Protein AF-A0A954P8V4-F1 (afdb_monomer)

Structure (mmCIF, N/CA/C/O backbone):
data_AF-A0A954P8V4-F1
#
_entry.id   AF-A0A954P8V4-F1
#
loop_
_atom_site.group_PDB
_atom_site.id
_atom_site.type_symbol
_atom_site.label_atom_id
_atom_site.label_alt_id
_atom_site.label_comp_id
_atom_site.label_asym_id
_atom_site.label_entity_id
_atom_site.label_seq_id
_atom_site.pdbx_PDB_ins_code
_atom_site.Cartn_x
_atom_site.Cartn_y
_atom_site.Cartn_z
_atom_site.occupancy
_atom_site.B_iso_or_equiv
_atom_site.auth_seq_id
_atom_site.auth_comp_id
_atom_site.auth_asym_id
_atom_site.auth_atom_id
_atom_site.pdbx_PDB_model_num
ATOM 1 N N . MET A 1 1 ? 15.049 4.109 -15.848 1.00 75.31 1 MET A N 1
ATOM 2 C CA . MET A 1 1 ? 14.898 2.816 -16.563 1.00 75.31 1 MET A CA 1
ATOM 3 C C . MET A 1 1 ? 14.568 1.710 -15.569 1.00 75.31 1 MET A C 1
ATOM 5 O O . MET A 1 1 ? 15.311 1.534 -14.603 1.00 75.31 1 MET A O 1
ATOM 9 N N . ALA A 1 2 ? 13.457 1.007 -15.789 1.00 88.31 2 ALA A N 1
ATOM 10 C CA . ALA A 1 2 ? 13.013 -0.134 -14.993 1.00 88.31 2 ALA A CA 1
ATOM 11 C C . ALA A 1 2 ? 12.973 -1.402 -15.865 1.00 88.31 2 ALA A C 1
ATOM 13 O O . ALA A 1 2 ? 12.805 -1.318 -17.077 1.00 88.31 2 ALA A O 1
ATOM 14 N N . SER A 1 3 ? 13.154 -2.578 -15.270 1.00 90.88 3 SER A N 1
ATOM 15 C CA . SER A 1 3 ? 13.110 -3.865 -15.969 1.00 90.88 3 SER A CA 1
ATOM 16 C C . SER A 1 3 ? 12.403 -4.935 -15.142 1.00 90.88 3 SER A C 1
ATOM 18 O O . SER A 1 3 ? 12.329 -4.854 -13.913 1.00 90.88 3 SER A O 1
ATOM 20 N N . LEU A 1 4 ? 11.875 -5.950 -15.832 1.00 93.50 4 LEU A N 1
ATOM 21 C CA . LEU A 1 4 ? 11.279 -7.139 -15.229 1.00 93.50 4 LEU A CA 1
ATOM 22 C C . LEU A 1 4 ? 12.251 -8.315 -15.279 1.00 93.50 4 LEU A C 1
ATOM 24 O O . LEU A 1 4 ? 12.801 -8.637 -16.328 1.00 93.50 4 LEU A O 1
ATOM 28 N N . GLU A 1 5 ? 12.373 -9.007 -14.157 1.00 92.75 5 GLU A N 1
ATOM 29 C CA . GLU A 1 5 ? 13.109 -10.257 -14.016 1.00 92.75 5 GLU A CA 1
ATOM 30 C C . GLU A 1 5 ? 12.152 -11.345 -13.518 1.00 92.75 5 GLU A C 1
ATOM 32 O O . GLU A 1 5 ? 11.307 -11.095 -12.656 1.00 92.75 5 GLU A O 1
ATOM 37 N N . LEU A 1 6 ? 12.283 -12.565 -14.041 1.00 90.75 6 LEU A N 1
ATOM 38 C CA . LEU A 1 6 ? 11.597 -13.740 -13.507 1.00 90.75 6 LEU A CA 1
ATOM 39 C C . LEU A 1 6 ? 12.599 -14.534 -12.670 1.00 90.75 6 LEU A C 1
ATOM 41 O O . LEU A 1 6 ? 13.588 -15.034 -13.199 1.00 90.75 6 LEU A O 1
ATOM 45 N N . ARG A 1 7 ? 12.352 -14.653 -11.363 1.00 88.94 7 ARG A N 1
ATOM 46 C CA . ARG A 1 7 ? 13.229 -15.395 -10.449 1.00 88.94 7 ARG A CA 1
ATOM 47 C C . ARG A 1 7 ? 12.400 -16.244 -9.499 1.00 88.94 7 ARG A C 1
ATOM 49 O O . ARG A 1 7 ? 11.456 -15.743 -8.896 1.00 88.94 7 ARG A O 1
ATOM 56 N N . ASN A 1 8 ? 12.762 -17.518 -9.354 1.00 85.88 8 ASN A N 1
ATOM 57 C CA . ASN A 1 8 ? 12.080 -18.479 -8.477 1.00 85.88 8 ASN A CA 1
ATOM 58 C C . ASN A 1 8 ? 10.557 -18.527 -8.713 1.00 85.88 8 ASN A C 1
ATOM 60 O O . ASN A 1 8 ? 9.778 -18.541 -7.762 1.00 85.88 8 ASN A O 1
ATOM 64 N N . GLY A 1 9 ? 10.131 -18.460 -9.981 1.00 87.19 9 GLY A N 1
ATOM 65 C CA . GLY A 1 9 ? 8.711 -18.458 -10.335 1.00 87.19 9 GLY A CA 1
ATOM 66 C C . GLY A 1 9 ? 7.949 -17.223 -9.847 1.00 87.19 9 GLY A C 1
ATOM 67 O O . GLY A 1 9 ? 6.766 -17.314 -9.562 1.00 87.19 9 GLY A O 1
ATOM 68 N N . LYS A 1 10 ? 8.594 -16.066 -9.679 1.00 90.69 10 LYS A N 1
ATOM 69 C CA . LYS A 1 10 ? 7.903 -14.801 -9.394 1.00 90.69 10 LYS A CA 1
ATOM 70 C C . LYS A 1 10 ? 8.537 -13.667 -10.178 1.00 90.69 10 LYS A C 1
ATOM 72 O O . LYS A 1 10 ? 9.763 -13.591 -10.295 1.00 90.69 10 LYS A O 1
ATOM 77 N N . TYR A 1 11 ? 7.704 -12.768 -10.687 1.00 93.50 11 TYR A N 1
ATOM 78 C CA . TYR A 1 11 ? 8.191 -11.548 -11.312 1.00 93.50 11 TYR A CA 1
ATOM 79 C C . TYR A 1 11 ? 8.732 -10.573 -10.269 1.00 93.50 11 TYR A C 1
ATOM 81 O O . TYR A 1 11 ? 8.213 -10.438 -9.155 1.00 93.50 11 TYR A O 1
ATOM 89 N N . ARG A 1 12 ? 9.796 -9.875 -10.646 1.00 92.81 12 ARG A N 1
ATOM 90 C CA . ARG A 1 12 ? 10.480 -8.862 -9.853 1.00 92.81 12 ARG A CA 1
ATOM 91 C C . ARG A 1 12 ? 10.767 -7.664 -10.740 1.00 92.81 12 ARG A C 1
ATOM 93 O O . ARG A 1 12 ? 11.211 -7.836 -11.868 1.00 92.81 12 ARG A O 1
ATOM 100 N N . ILE A 1 13 ? 10.524 -6.466 -10.225 1.00 92.50 13 ILE A N 1
ATOM 101 C CA . ILE A 1 13 ? 10.915 -5.230 -10.896 1.00 92.50 13 ILE A CA 1
ATOM 102 C C . ILE A 1 13 ? 12.231 -4.738 -10.310 1.00 92.50 13 ILE A C 1
ATOM 104 O O . ILE A 1 13 ? 12.418 -4.732 -9.088 1.00 92.50 13 ILE A O 1
ATOM 108 N N . VAL A 1 14 ? 13.133 -4.314 -11.187 1.00 92.25 14 VAL A N 1
ATOM 109 C CA . VAL A 1 14 ? 14.417 -3.710 -10.847 1.00 92.25 14 VAL A CA 1
ATOM 110 C C . VAL A 1 14 ? 14.501 -2.347 -11.515 1.00 92.25 14 VAL A C 1
ATOM 112 O O . VAL A 1 14 ? 14.242 -2.222 -12.704 1.00 92.25 14 VAL A O 1
ATOM 115 N N . PHE A 1 15 ? 14.853 -1.311 -10.763 1.00 90.19 15 PHE A N 1
ATOM 116 C CA . PHE A 1 15 ? 14.992 0.040 -11.303 1.00 90.19 15 PHE A CA 1
ATOM 117 C C . PHE A 1 15 ? 16.050 0.825 -10.531 1.00 90.19 15 PHE A C 1
ATOM 119 O O . PHE A 1 15 ? 16.530 0.383 -9.486 1.00 90.19 15 PHE A O 1
ATOM 126 N N . ARG A 1 16 ? 16.445 1.984 -11.058 1.00 85.50 16 ARG A N 1
ATOM 127 C CA . ARG A 1 16 ? 17.332 2.926 -10.369 1.00 85.50 16 ARG A CA 1
ATOM 128 C C . ARG A 1 16 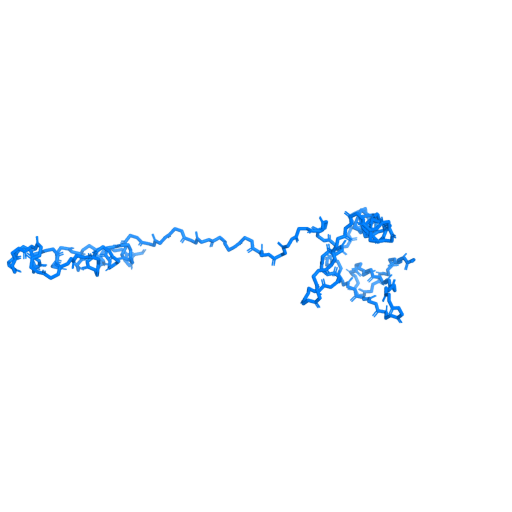? 16.640 4.268 -10.194 1.00 85.50 16 ARG A C 1
ATOM 130 O O . ARG A 1 16 ? 15.953 4.711 -11.109 1.00 85.50 16 ARG A O 1
ATOM 137 N N . TYR A 1 17 ? 16.852 4.890 -9.042 1.00 82.94 17 TYR A N 1
ATOM 138 C CA . TYR A 1 17 ? 16.370 6.229 -8.714 1.00 82.94 17 TYR A CA 1
ATOM 139 C C . TYR A 1 17 ? 17.383 6.902 -7.779 1.00 82.94 17 TYR A C 1
ATOM 141 O O . TYR A 1 17 ? 17.882 6.247 -6.866 1.00 82.94 17 TYR A O 1
ATOM 149 N N . GLY A 1 18 ? 17.744 8.165 -8.037 1.00 78.25 18 GLY A N 1
ATOM 150 C CA . GLY A 1 18 ? 18.707 8.909 -7.208 1.00 78.25 18 GLY A CA 1
ATOM 151 C C . GLY A 1 18 ? 20.077 8.231 -7.046 1.00 78.25 18 GLY A C 1
ATOM 152 O O . GLY A 1 18 ? 20.658 8.265 -5.970 1.00 78.25 18 GLY A O 1
ATOM 153 N N . GLY A 1 19 ? 20.565 7.522 -8.073 1.00 80.81 19 GLY A N 1
ATOM 154 C CA . GLY A 1 19 ? 21.822 6.756 -8.010 1.00 80.81 19 GLY A CA 1
ATOM 155 C C . GLY A 1 19 ? 21.737 5.410 -7.271 1.00 80.81 19 GLY A C 1
ATOM 156 O O . GLY A 1 19 ? 22.655 4.597 -7.376 1.00 80.81 19 GLY A O 1
ATOM 157 N N . GLN A 1 20 ? 20.623 5.108 -6.599 1.00 81.38 20 GLN A N 1
ATOM 158 C CA . GLN A 1 20 ? 20.417 3.857 -5.870 1.00 81.38 20 GLN A CA 1
ATOM 159 C C . GLN A 1 20 ? 19.648 2.825 -6.709 1.00 81.38 20 GLN A C 1
ATOM 161 O O . GLN A 1 20 ? 18.729 3.155 -7.462 1.00 81.38 20 GLN A O 1
ATOM 166 N N . LYS A 1 21 ? 20.018 1.543 -6.579 1.00 85.94 21 LYS A N 1
ATOM 167 C CA . LYS A 1 21 ? 19.307 0.413 -7.200 1.00 85.94 21 LYS A CA 1
ATOM 168 C C . LYS A 1 21 ? 18.209 -0.101 -6.270 1.00 85.94 21 LYS A C 1
ATOM 170 O O . LYS A 1 21 ? 18.485 -0.506 -5.145 1.00 85.94 21 LYS A O 1
ATOM 175 N N . PHE A 1 22 ? 16.990 -0.177 -6.789 1.00 87.06 22 PHE A N 1
ATOM 176 C CA . PHE A 1 22 ? 15.818 -0.726 -6.118 1.00 87.06 22 PHE A CA 1
ATOM 177 C C . PHE A 1 22 ? 15.360 -2.007 -6.792 1.00 87.06 22 PHE A C 1
ATOM 179 O O . PHE A 1 22 ? 15.556 -2.231 -7.989 1.00 87.06 22 PHE A O 1
ATOM 186 N N . SER A 1 23 ? 14.771 -2.892 -5.995 1.00 88.88 23 SER A N 1
ATOM 187 C CA . SER A 1 23 ? 14.410 -4.216 -6.465 1.00 88.88 23 SER A CA 1
ATOM 188 C C . SER A 1 23 ? 13.277 -4.795 -5.617 1.00 88.88 23 SER A C 1
ATOM 190 O O . SER A 1 23 ? 13.422 -4.942 -4.401 1.00 88.88 23 SER A O 1
ATOM 192 N N . ARG A 1 24 ? 12.137 -5.112 -6.243 1.00 87.81 24 ARG A N 1
ATOM 193 C CA . ARG A 1 24 ? 10.904 -5.510 -5.546 1.00 87.81 24 ARG A CA 1
ATOM 194 C C . ARG A 1 24 ? 10.200 -6.662 -6.252 1.00 87.81 24 ARG A C 1
ATOM 196 O O . ARG A 1 24 ? 9.931 -6.598 -7.446 1.00 87.81 24 ARG A O 1
ATOM 203 N N . THR A 1 25 ? 9.900 -7.722 -5.507 1.00 89.94 25 THR A N 1
ATOM 204 C CA . THR A 1 25 ? 9.138 -8.872 -6.014 1.00 89.94 25 THR A CA 1
ATOM 205 C C . THR A 1 25 ? 7.654 -8.509 -6.098 1.00 89.94 25 THR A C 1
ATOM 207 O O . THR A 1 25 ? 7.102 -8.014 -5.118 1.00 89.94 25 THR A O 1
ATOM 210 N N . LEU A 1 26 ? 7.017 -8.774 -7.241 1.00 89.00 26 LEU A N 1
ATOM 211 C CA . LEU A 1 26 ? 5.595 -8.508 -7.498 1.00 89.00 26 LEU A CA 1
ATOM 212 C C . LEU A 1 26 ? 4.662 -9.598 -6.960 1.00 89.00 26 LEU A C 1
ATOM 214 O O . LEU A 1 26 ? 3.455 -9.428 -6.952 1.00 89.00 26 LEU A O 1
ATOM 218 N N . MET A 1 27 ? 5.227 -10.725 -6.523 1.00 88.06 27 MET A N 1
ATOM 219 C CA . MET A 1 27 ? 4.496 -11.892 -6.012 1.00 88.06 27 MET A CA 1
ATOM 220 C C . MET A 1 27 ? 3.507 -12.523 -7.005 1.00 88.06 27 MET A C 1
ATOM 222 O O . MET A 1 27 ? 2.721 -13.369 -6.598 1.00 88.06 27 MET A O 1
ATOM 226 N N . THR A 1 28 ? 3.616 -12.197 -8.295 1.00 88.94 28 THR A N 1
ATOM 227 C CA . THR A 1 28 ? 2.809 -12.777 -9.373 1.00 88.94 28 THR A CA 1
ATOM 228 C C . THR A 1 28 ? 3.652 -13.615 -10.338 1.00 88.94 28 THR A C 1
ATOM 230 O O . THR A 1 28 ? 4.851 -13.369 -10.526 1.00 88.94 28 THR A O 1
ATOM 233 N N . LEU A 1 29 ? 2.997 -14.612 -10.929 1.00 91.69 29 LEU A N 1
ATOM 234 C CA . LEU A 1 29 ? 3.457 -15.440 -12.046 1.00 91.69 29 LEU A CA 1
ATOM 235 C C . LEU A 1 29 ? 2.873 -14.969 -13.384 1.00 91.69 29 LEU A C 1
ATOM 237 O O . LEU A 1 29 ? 3.324 -15.422 -14.435 1.00 91.69 29 LEU A O 1
ATOM 241 N N . ASP A 1 30 ? 1.877 -14.079 -13.363 1.00 93.56 30 ASP A N 1
ATOM 242 C CA . ASP A 1 30 ? 1.254 -13.575 -14.578 1.00 93.56 30 ASP A CA 1
ATOM 243 C C . ASP A 1 30 ? 2.121 -12.475 -15.197 1.00 93.56 30 ASP A C 1
ATOM 245 O O . ASP A 1 30 ? 2.370 -11.407 -14.629 1.00 93.56 30 ASP A O 1
ATOM 249 N N . ARG A 1 31 ? 2.575 -12.740 -16.422 1.00 91.62 31 ARG A N 1
ATOM 250 C CA . ARG A 1 31 ? 3.370 -11.802 -17.208 1.00 91.62 31 ARG A CA 1
ATOM 251 C C . ARG A 1 31 ? 2.596 -10.531 -17.546 1.00 91.62 31 ARG A C 1
ATOM 253 O O . ARG A 1 31 ? 3.219 -9.476 -17.662 1.00 91.62 31 ARG A O 1
ATOM 260 N N . ARG A 1 32 ? 1.279 -10.613 -17.763 1.00 93.12 32 ARG A N 1
ATOM 261 C CA . ARG A 1 32 ? 0.448 -9.441 -18.076 1.00 93.12 32 ARG A CA 1
ATOM 262 C C . ARG A 1 32 ? 0.378 -8.521 -16.871 1.00 93.12 32 ARG A C 1
ATOM 264 O O . ARG A 1 32 ? 0.727 -7.350 -16.995 1.00 93.12 32 ARG A O 1
ATOM 271 N N . GLU A 1 33 ? 0.032 -9.068 -15.710 1.00 90.19 33 GLU A N 1
ATOM 272 C CA . GLU A 1 33 ? 0.037 -8.334 -14.444 1.00 90.19 33 GLU A CA 1
ATOM 273 C C . GLU A 1 33 ? 1.404 -7.686 -14.176 1.00 90.19 33 GLU A C 1
ATOM 275 O O . GLU A 1 33 ? 1.485 -6.483 -13.924 1.00 90.19 33 GLU A O 1
ATOM 280 N N . ALA A 1 34 ? 2.495 -8.438 -14.355 1.00 92.69 34 ALA A N 1
ATOM 281 C CA . ALA A 1 34 ? 3.846 -7.918 -14.173 1.00 92.69 34 ALA A CA 1
ATOM 282 C C . ALA A 1 34 ? 4.176 -6.738 -15.106 1.00 92.69 34 ALA A C 1
ATOM 284 O O . ALA A 1 34 ? 4.765 -5.746 -14.670 1.00 92.69 34 ALA A O 1
ATOM 285 N N . LYS A 1 35 ? 3.771 -6.815 -16.381 1.00 92.81 35 LYS A N 1
ATOM 286 C CA . LYS A 1 35 ? 3.924 -5.714 -17.347 1.00 92.81 35 LYS A CA 1
ATOM 287 C C . LYS A 1 35 ? 3.099 -4.488 -16.962 1.00 92.81 35 LYS A C 1
ATOM 289 O O . LYS A 1 35 ? 3.598 -3.375 -17.095 1.00 92.81 35 LYS A O 1
ATOM 294 N N . HIS A 1 36 ? 1.878 -4.670 -16.459 1.00 91.88 36 HIS A N 1
ATOM 295 C CA . HIS A 1 36 ? 1.068 -3.555 -15.966 1.00 91.88 36 HIS A CA 1
ATOM 296 C C . HIS A 1 36 ? 1.731 -2.856 -14.774 1.00 91.88 36 HIS A C 1
ATOM 298 O O . HIS A 1 36 ? 1.760 -1.626 -14.730 1.00 91.88 36 HIS A O 1
ATOM 304 N N . SER A 1 37 ? 2.310 -3.610 -13.834 1.00 90.50 37 SER A N 1
ATOM 305 C CA . SER A 1 37 ? 3.078 -3.029 -12.727 1.00 90.50 37 SER A CA 1
ATOM 306 C C . SER A 1 37 ? 4.315 -2.267 -13.209 1.00 90.50 37 SER A C 1
ATOM 308 O O . SER A 1 37 ? 4.606 -1.197 -12.679 1.00 90.50 37 SER A O 1
ATOM 310 N N . LEU A 1 38 ? 5.023 -2.784 -14.221 1.00 92.19 38 LEU A N 1
ATOM 311 C CA . LEU A 1 38 ? 6.172 -2.100 -14.821 1.00 92.19 38 LEU A CA 1
ATOM 312 C C . LEU A 1 38 ? 5.763 -0.771 -15.468 1.00 92.19 38 LEU A C 1
ATOM 314 O O . LEU A 1 38 ? 6.354 0.254 -15.150 1.00 92.19 38 LEU A O 1
ATOM 318 N N . ALA A 1 39 ? 4.720 -0.772 -16.302 1.00 91.69 39 ALA A N 1
ATOM 319 C CA . ALA A 1 39 ? 4.241 0.440 -16.967 1.00 91.69 39 ALA A CA 1
ATOM 320 C C . ALA A 1 39 ? 3.817 1.526 -15.960 1.00 91.69 39 ALA A C 1
ATOM 322 O O . ALA A 1 39 ? 4.126 2.701 -16.137 1.00 91.69 39 ALA A O 1
ATOM 323 N N . ARG A 1 40 ? 3.159 1.131 -14.859 1.00 89.06 40 ARG A N 1
ATOM 324 C CA . ARG A 1 40 ? 2.801 2.054 -13.766 1.00 89.06 40 ARG A CA 1
ATOM 325 C C . ARG A 1 40 ? 4.028 2.654 -13.083 1.00 89.06 40 ARG A C 1
ATOM 327 O O . ARG A 1 40 ? 4.033 3.844 -12.785 1.00 89.06 40 ARG A O 1
ATOM 334 N N . LEU A 1 41 ? 5.052 1.842 -12.821 1.00 90.88 41 LEU A N 1
ATOM 335 C CA . LEU A 1 41 ? 6.303 2.325 -12.239 1.00 90.88 41 LEU A CA 1
ATOM 336 C C . LEU A 1 41 ? 6.979 3.348 -13.158 1.00 90.88 41 LEU A C 1
ATOM 338 O O . LEU A 1 41 ? 7.442 4.380 -12.682 1.00 90.88 41 LEU A O 1
ATOM 342 N N . GLU A 1 42 ? 7.049 3.056 -14.455 1.00 91.50 42 GLU A N 1
ATOM 343 C CA . GLU A 1 42 ? 7.674 3.941 -15.441 1.00 91.50 42 GLU A CA 1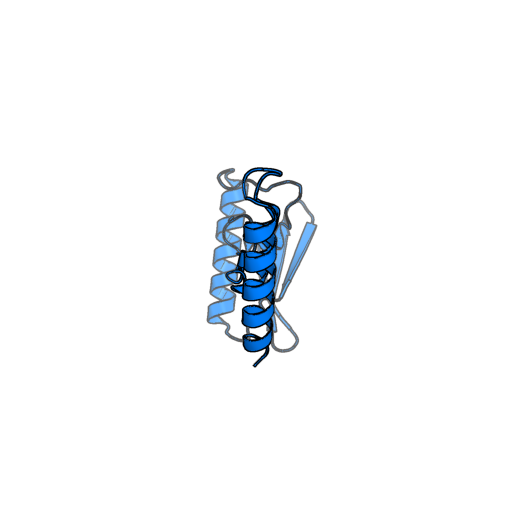
ATOM 344 C C . GLU A 1 42 ? 6.948 5.285 -15.546 1.00 91.50 42 GLU A C 1
ATOM 346 O O . GLU A 1 42 ? 7.606 6.326 -15.536 1.00 91.50 42 GLU A O 1
ATOM 351 N N . ASP A 1 43 ? 5.612 5.286 -15.548 1.00 91.00 43 ASP A N 1
ATOM 352 C CA . ASP A 1 43 ? 4.841 6.532 -15.526 1.00 91.00 43 ASP A CA 1
ATOM 353 C C . ASP A 1 43 ? 5.086 7.338 -14.239 1.00 91.00 43 ASP A C 1
ATOM 355 O O . ASP A 1 43 ? 5.352 8.537 -14.302 1.00 91.00 43 ASP A O 1
ATOM 359 N N . ASN A 1 44 ? 5.101 6.692 -13.068 1.00 87.69 44 ASN A N 1
ATOM 360 C CA . ASN A 1 44 ? 5.364 7.386 -11.803 1.00 87.69 44 ASN A CA 1
ATOM 361 C C . ASN A 1 44 ? 6.793 7.946 -11.713 1.00 87.69 44 ASN A C 1
ATOM 363 O O . ASN A 1 44 ? 6.984 9.032 -11.168 1.00 87.69 44 ASN A O 1
ATOM 367 N N . LEU A 1 45 ? 7.790 7.247 -12.266 1.00 87.50 45 LEU A N 1
ATOM 368 C CA . LEU A 1 45 ? 9.153 7.774 -12.382 1.00 87.50 45 LEU A CA 1
ATOM 369 C C . LEU A 1 45 ? 9.182 9.036 -13.250 1.00 87.50 45 LEU A C 1
ATOM 371 O O . LEU A 1 45 ? 9.770 10.034 -12.846 1.00 87.50 45 LEU A O 1
ATOM 375 N N . ARG A 1 46 ? 8.477 9.034 -14.387 1.00 88.00 46 ARG A N 1
ATOM 376 C CA . ARG A 1 46 ? 8.352 10.226 -15.236 1.00 88.00 46 ARG A CA 1
ATOM 377 C C . ARG A 1 46 ? 7.652 11.373 -14.505 1.00 88.00 46 ARG A C 1
ATOM 379 O O . ARG A 1 46 ? 8.059 12.523 -14.620 1.00 88.00 46 ARG A O 1
ATOM 386 N N . ARG A 1 47 ? 6.606 11.078 -13.729 1.00 86.31 47 ARG A N 1
ATOM 387 C CA . ARG A 1 47 ? 5.889 12.087 -12.932 1.00 86.31 47 ARG A CA 1
ATOM 388 C C . ARG A 1 47 ? 6.767 12.719 -11.855 1.00 86.31 47 ARG A C 1
ATOM 390 O O . ARG A 1 47 ? 6.618 13.917 -11.622 1.00 86.31 47 ARG A O 1
ATOM 397 N N . LEU A 1 48 ? 7.674 11.946 -11.250 1.00 83.81 48 LEU A N 1
ATOM 398 C CA . LEU A 1 48 ? 8.696 12.465 -10.336 1.00 83.81 48 LEU A CA 1
ATOM 399 C C . LEU A 1 48 ? 9.689 13.377 -11.043 1.00 83.81 48 LEU A C 1
ATOM 401 O O . LEU A 1 48 ? 9.972 14.459 -10.547 1.00 83.81 48 LEU A O 1
ATOM 405 N N . GLU A 1 49 ? 10.195 12.955 -12.202 1.00 83.44 49 GLU A N 1
ATOM 406 C CA . GLU A 1 49 ? 11.129 13.758 -13.00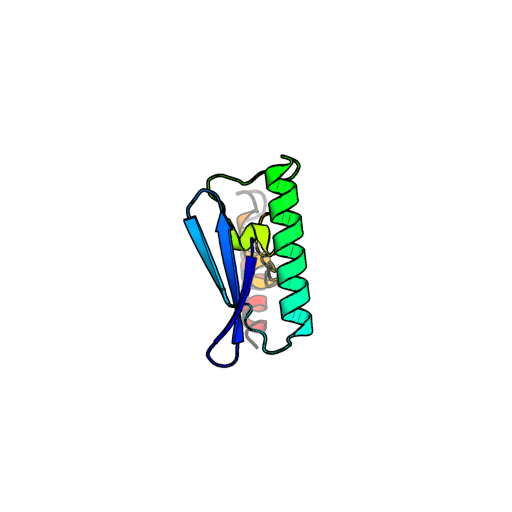1 1.00 83.44 49 GLU A CA 1
ATOM 407 C C . GLU A 1 49 ? 10.507 15.097 -13.426 1.00 83.44 49 GLU A C 1
ATOM 409 O O . GLU A 1 49 ? 11.186 16.120 -13.432 1.00 83.44 49 GLU A O 1
ATOM 414 N N . LEU A 1 50 ? 9.203 15.107 -13.719 1.00 86.06 50 LEU A N 1
ATOM 415 C CA . LEU A 1 50 ? 8.438 16.313 -14.046 1.00 86.06 50 LEU A CA 1
ATOM 416 C C . LEU A 1 50 ? 8.008 17.137 -12.816 1.00 86.06 50 LEU A C 1
ATOM 418 O O . LEU A 1 50 ? 7.388 18.183 -12.989 1.00 86.06 50 LEU A O 1
ATOM 422 N N . GLY A 1 51 ? 8.264 16.668 -11.589 1.00 79.94 51 GLY A N 1
ATOM 423 C CA . GLY A 1 51 ? 7.849 17.346 -10.352 1.00 79.94 51 GLY A CA 1
ATOM 424 C C . GLY A 1 51 ? 6.337 17.327 -10.081 1.00 79.94 51 GLY A C 1
ATOM 425 O O . GLY A 1 51 ? 5.842 18.089 -9.261 1.00 79.94 51 GLY A O 1
ATOM 426 N N . THR A 1 52 ? 5.581 16.463 -10.764 1.00 81.81 52 THR A N 1
ATOM 427 C CA . THR A 1 52 ? 4.114 16.312 -10.597 1.00 81.81 52 THR A CA 1
ATOM 428 C C . THR A 1 52 ? 3.723 15.229 -9.585 1.00 81.81 52 THR A C 1
ATOM 430 O O . THR A 1 52 ? 2.541 15.001 -9.316 1.00 81.81 52 THR A O 1
ATOM 433 N N . LEU A 1 53 ? 4.717 14.510 -9.067 1.00 81.44 53 LEU A N 1
ATOM 434 C CA . LEU A 1 53 ? 4.612 13.574 -7.959 1.00 81.44 53 LEU A CA 1
ATOM 435 C C . LEU A 1 53 ? 5.713 13.951 -6.970 1.00 81.44 53 LEU A C 1
ATOM 437 O O . LEU A 1 53 ? 6.869 14.044 -7.365 1.00 81.44 53 LEU A O 1
ATOM 441 N N . GLU A 1 54 ? 5.364 14.155 -5.706 1.00 77.50 54 GLU A N 1
ATOM 442 C CA . GLU A 1 54 ? 6.332 14.422 -4.642 1.00 77.50 54 GLU A CA 1
ATOM 443 C C . GLU A 1 54 ? 6.524 13.165 -3.789 1.00 77.50 54 GLU A C 1
ATOM 445 O O . GLU A 1 54 ? 5.576 12.419 -3.526 1.00 77.50 54 GLU A O 1
ATOM 450 N N . LEU A 1 55 ? 7.765 12.911 -3.369 1.00 75.62 55 LEU A N 1
ATOM 451 C CA . LEU A 1 55 ? 8.083 11.845 -2.422 1.00 75.62 55 LEU A CA 1
ATOM 452 C C . LEU A 1 55 ? 8.295 12.445 -1.040 1.00 75.62 55 LEU A C 1
ATOM 454 O O . LEU A 1 55 ? 9.137 13.321 -0.860 1.00 75.62 55 LEU A O 1
ATOM 458 N N . ASP A 1 56 ? 7.583 11.904 -0.058 1.00 77.94 56 ASP A N 1
ATOM 459 C CA . ASP A 1 56 ? 7.899 12.122 1.349 1.00 77.94 56 ASP A CA 1
ATOM 460 C C . ASP A 1 56 ? 9.302 11.537 1.648 1.00 77.94 56 ASP A C 1
ATOM 462 O O . ASP A 1 56 ? 9.551 10.372 1.309 1.00 77.94 56 ASP A O 1
ATOM 466 N N . PRO A 1 57 ? 10.218 12.298 2.281 1.00 70.00 57 PRO A N 1
ATOM 467 C CA . PRO A 1 57 ? 11.547 11.821 2.664 1.00 70.00 57 PRO A CA 1
ATOM 468 C C . PRO A 1 57 ? 11.542 10.539 3.511 1.00 70.00 57 PRO A C 1
ATOM 470 O O . PRO A 1 57 ? 12.500 9.768 3.462 1.00 70.00 57 PRO A O 1
ATOM 473 N N . ALA A 1 58 ? 10.479 10.296 4.284 1.00 73.81 58 ALA A N 1
ATOM 474 C CA . ALA A 1 58 ? 10.330 9.104 5.116 1.00 73.81 58 ALA A CA 1
ATOM 475 C C . ALA A 1 58 ? 9.702 7.910 4.369 1.00 73.81 58 ALA A C 1
ATOM 477 O O . ALA A 1 58 ? 9.635 6.799 4.909 1.00 73.81 58 ALA A O 1
ATOM 478 N N . ALA A 1 59 ? 9.214 8.103 3.141 1.00 73.06 59 ALA A N 1
ATOM 479 C CA . ALA A 1 59 ? 8.482 7.071 2.426 1.00 73.06 59 ALA A CA 1
ATOM 480 C C . ALA A 1 59 ? 9.393 6.034 1.758 1.00 73.06 59 ALA A C 1
ATOM 482 O O . ALA A 1 59 ? 10.458 6.315 1.209 1.00 73.06 59 ALA A O 1
ATOM 483 N N . ASN A 1 60 ? 8.911 4.790 1.720 1.00 78.00 60 ASN A N 1
ATOM 484 C CA . ASN A 1 60 ? 9.549 3.748 0.928 1.00 78.00 60 ASN A CA 1
ATOM 485 C C . ASN A 1 60 ? 9.285 3.996 -0.565 1.00 78.00 60 ASN A C 1
ATOM 487 O O . ASN A 1 60 ? 8.212 3.663 -1.075 1.00 78.00 60 ASN A O 1
ATOM 491 N N . ILE A 1 61 ? 10.291 4.539 -1.252 1.00 79.19 61 ILE A N 1
ATOM 492 C CA . ILE A 1 61 ? 10.268 4.925 -2.672 1.00 79.19 61 ILE A CA 1
ATOM 493 C C . ILE A 1 61 ? 9.687 3.816 -3.558 1.00 79.19 61 ILE A C 1
ATOM 495 O O . ILE A 1 61 ? 8.784 4.060 -4.354 1.00 79.19 61 ILE A O 1
ATOM 499 N N . ALA A 1 62 ? 10.155 2.575 -3.390 1.00 76.69 62 ALA A N 1
ATOM 500 C CA . ALA A 1 62 ? 9.689 1.450 -4.197 1.00 76.69 62 ALA A CA 1
ATOM 501 C C . ALA A 1 62 ? 8.211 1.128 -3.956 1.00 76.69 62 ALA A C 1
ATOM 503 O O . ALA A 1 62 ? 7.518 0.729 -4.886 1.00 76.69 62 ALA A O 1
ATOM 504 N N . CYS A 1 63 ? 7.718 1.299 -2.730 1.00 75.56 63 CYS A N 1
ATOM 505 C CA . CYS A 1 63 ? 6.307 1.097 -2.439 1.00 75.56 63 CYS A CA 1
ATOM 506 C C . CYS A 1 63 ? 5.447 2.206 -3.061 1.00 75.56 63 CYS A C 1
ATOM 508 O O . CYS A 1 63 ? 4.523 1.876 -3.794 1.00 75.56 63 CYS A O 1
ATOM 510 N N . VAL A 1 64 ? 5.785 3.484 -2.848 1.00 76.38 64 VAL A N 1
ATOM 511 C CA . VAL A 1 64 ? 5.016 4.637 -3.369 1.00 76.38 64 VAL A CA 1
ATOM 512 C C . VAL A 1 64 ? 4.906 4.603 -4.893 1.00 76.38 64 VAL A C 1
ATOM 514 O O . VAL A 1 64 ? 3.828 4.794 -5.460 1.00 76.38 64 VAL A O 1
ATOM 517 N N . LEU A 1 65 ? 6.021 4.298 -5.553 1.00 81.31 65 LEU A N 1
ATOM 518 C CA . LEU A 1 65 ? 6.101 4.202 -7.002 1.00 81.31 65 LEU A CA 1
ATOM 519 C C . LEU A 1 65 ? 5.302 3.032 -7.592 1.00 81.31 65 LEU A C 1
ATOM 521 O O . LEU A 1 65 ? 4.881 3.099 -8.746 1.00 81.31 65 LEU A O 1
ATOM 525 N N . LEU A 1 66 ? 5.078 1.964 -6.823 1.00 80.12 66 LEU A N 1
ATOM 526 C CA . LEU A 1 66 ? 4.261 0.822 -7.246 1.00 80.12 66 LEU A CA 1
ATOM 527 C C . LEU A 1 66 ? 2.775 0.992 -6.895 1.00 80.12 66 LEU A C 1
ATOM 529 O O . LEU A 1 66 ? 1.932 0.388 -7.554 1.00 80.12 66 LEU A O 1
ATOM 533 N N . SER A 1 67 ? 2.443 1.817 -5.897 1.00 68.69 67 SER A N 1
ATOM 534 C CA . SER A 1 67 ? 1.073 2.071 -5.427 1.00 68.69 67 SER A CA 1
ATOM 535 C C . SER A 1 67 ? 0.485 3.403 -5.904 1.00 68.69 67 SER A C 1
ATOM 537 O O . SER A 1 67 ? -0.449 3.922 -5.291 1.00 68.69 67 SER A O 1
ATOM 539 N N . SER A 1 68 ? 0.979 3.948 -7.023 1.00 60.66 68 SER A N 1
ATOM 540 C CA . SER A 1 68 ? 0.413 5.142 -7.681 1.00 60.66 68 SER A CA 1
ATOM 541 C C . SER A 1 68 ? 0.382 6.401 -6.799 1.00 60.66 68 SER A C 1
ATOM 543 O O . SER A 1 68 ? -0.578 7.164 -6.838 1.00 60.66 68 SER A O 1
ATOM 545 N N . GLY A 1 69 ? 1.421 6.631 -5.988 1.00 56.00 69 GLY A N 1
ATOM 546 C CA . GLY A 1 69 ? 1.559 7.875 -5.214 1.00 56.00 69 GLY A CA 1
ATOM 547 C C . GLY A 1 69 ? 0.616 8.008 -4.012 1.00 56.00 69 GLY A C 1
ATOM 548 O O . GLY A 1 69 ? 0.739 8.957 -3.246 1.00 56.00 69 GLY A O 1
ATOM 549 N N . ALA A 1 70 ? -0.300 7.059 -3.801 1.00 56.00 70 ALA A N 1
ATOM 550 C CA . ALA A 1 70 ? -1.152 7.054 -2.623 1.00 56.00 70 ALA A CA 1
ATOM 551 C C . ALA A 1 70 ? -0.314 6.691 -1.393 1.00 56.00 70 ALA A C 1
ATOM 553 O O . ALA A 1 70 ? 0.293 5.617 -1.323 1.00 56.00 70 ALA A O 1
ATOM 554 N N . GLN A 1 71 ? -0.288 7.612 -0.431 1.00 49.75 71 GLN A N 1
ATOM 555 C CA . GLN A 1 71 ? 0.273 7.431 0.899 1.00 49.75 71 GLN A CA 1
ATOM 556 C C . GLN A 1 71 ? -0.237 6.101 1.466 1.00 49.75 71 GLN A C 1
ATOM 558 O O . GLN A 1 71 ? -1.435 5.914 1.682 1.00 49.75 71 GLN A O 1
ATOM 563 N N . ILE A 1 72 ? 0.668 5.139 1.658 1.00 50.25 72 ILE A N 1
ATOM 564 C CA . ILE A 1 72 ? 0.321 3.790 2.111 1.00 50.25 72 ILE A CA 1
ATOM 565 C C . ILE A 1 72 ? 0.103 3.832 3.623 1.00 50.25 72 ILE A C 1
ATOM 567 O O . ILE A 1 72 ? 0.834 3.226 4.403 1.00 50.25 72 ILE A O 1
ATOM 571 N N . ARG A 1 73 ? -0.961 4.502 4.063 1.00 45.75 73 ARG A N 1
ATOM 572 C CA . ARG A 1 73 ? -1.733 3.906 5.142 1.00 45.75 73 ARG A CA 1
ATOM 573 C C . ARG A 1 73 ? -2.468 2.762 4.472 1.00 45.75 73 ARG A C 1
ATOM 575 O O . ARG A 1 73 ? -3.418 2.985 3.728 1.00 45.75 73 ARG A O 1
ATOM 582 N N . ARG A 1 74 ? -2.001 1.524 4.691 1.00 45.22 74 ARG A N 1
ATOM 583 C CA . ARG A 1 74 ? -2.894 0.368 4.533 1.00 45.22 74 ARG A CA 1
ATOM 584 C C . ARG A 1 74 ? -4.222 0.796 5.158 1.00 45.22 74 ARG A C 1
ATOM 586 O O . ARG A 1 74 ? -4.160 1.268 6.297 1.00 45.22 74 ARG A O 1
ATOM 593 N N . PRO A 1 75 ? -5.369 0.683 4.469 1.00 41.59 75 PRO A N 1
ATOM 594 C CA . PRO A 1 75 ? -6.636 0.823 5.156 1.00 41.59 75 PRO A CA 1
ATOM 595 C C . PRO A 1 75 ? -6.567 -0.173 6.310 1.00 41.59 75 PRO A C 1
ATOM 597 O O . PRO A 1 75 ? -6.523 -1.386 6.083 1.00 41.59 75 PRO A O 1
ATOM 600 N N . SER A 1 76 ? -6.428 0.316 7.544 1.00 45.53 76 SER A N 1
ATOM 601 C CA . SER A 1 76 ? -6.734 -0.532 8.674 1.00 45.53 76 SER A CA 1
ATOM 602 C C . SER A 1 76 ? -8.216 -0.759 8.500 1.00 45.53 76 SER A C 1
ATOM 604 O O . SER A 1 76 ? -9.007 0.177 8.617 1.00 45.53 76 SER A O 1
ATOM 606 N N . VAL A 1 77 ? -8.590 -1.976 8.124 1.00 43.78 77 VAL A N 1
ATOM 607 C CA . VAL A 1 77 ? -9.958 -2.415 8.326 1.00 43.78 77 VAL A CA 1
ATOM 608 C C . VAL A 1 77 ? -10.119 -2.371 9.837 1.00 43.78 77 VAL A C 1
ATOM 610 O O . VAL A 1 77 ? -9.716 -3.298 10.539 1.00 43.78 77 VAL A O 1
ATOM 613 N N . THR A 1 78 ? -10.566 -1.227 10.350 1.00 50.78 78 THR A N 1
ATOM 614 C CA . THR A 1 78 ? -10.966 -1.086 11.735 1.00 50.78 78 THR A CA 1
ATOM 615 C C . THR A 1 78 ? -12.125 -2.048 11.843 1.00 50.78 78 THR A C 1
ATOM 617 O O . THR A 1 78 ? -13.208 -1.776 11.326 1.00 50.78 78 THR A O 1
ATOM 620 N N . LYS A 1 79 ? -11.865 -3.244 12.383 1.00 60.94 79 LYS A N 1
ATOM 621 C CA . LYS A 1 79 ? -12.946 -4.167 12.703 1.00 60.94 79 LYS A CA 1
ATOM 622 C C . LYS A 1 79 ? -13.931 -3.339 13.526 1.00 60.94 79 LYS A C 1
ATOM 624 O O . LYS A 1 79 ? -13.466 -2.693 14.472 1.00 60.94 79 LYS A O 1
ATOM 629 N N . PRO A 1 80 ? -15.222 -3.274 13.152 1.00 63.41 80 PRO A N 1
ATOM 630 C CA . PRO A 1 80 ? -16.184 -2.592 13.997 1.00 63.41 80 PRO A CA 1
ATOM 631 C C . PRO A 1 80 ? -16.013 -3.181 15.401 1.00 63.41 80 PRO A C 1
ATOM 633 O O . PRO A 1 80 ? -15.898 -4.409 15.520 1.00 63.41 80 PRO A O 1
ATOM 636 N N . PRO A 1 81 ? -15.844 -2.338 16.433 1.00 67.50 81 PRO A N 1
ATOM 637 C CA . PRO A 1 81 ? -15.624 -2.840 17.775 1.00 67.50 81 PRO A CA 1
ATOM 638 C C . PRO A 1 81 ? -16.762 -3.799 18.111 1.00 67.50 81 PRO A C 1
ATOM 640 O O . PRO A 1 81 ? -17.930 -3.534 17.818 1.00 67.50 81 PRO A O 1
ATOM 643 N N . LEU A 1 82 ? -16.404 -4.954 18.672 1.00 81.12 82 LEU A N 1
ATOM 644 C CA . LEU A 1 82 ? -17.396 -5.886 19.186 1.00 81.12 82 LEU A CA 1
ATOM 645 C C . LEU A 1 82 ? -18.280 -5.128 20.191 1.00 81.12 82 LEU A C 1
ATOM 647 O O . LEU A 1 82 ? -17.819 -4.202 20.866 1.00 81.12 82 LEU A O 1
ATOM 651 N N . LEU A 1 83 ? -19.553 -5.510 20.290 1.00 84.94 83 LEU A N 1
ATOM 652 C CA . LEU A 1 83 ? -20.500 -4.801 21.152 1.00 84.94 83 LEU A CA 1
ATOM 653 C C . LEU A 1 83 ? -20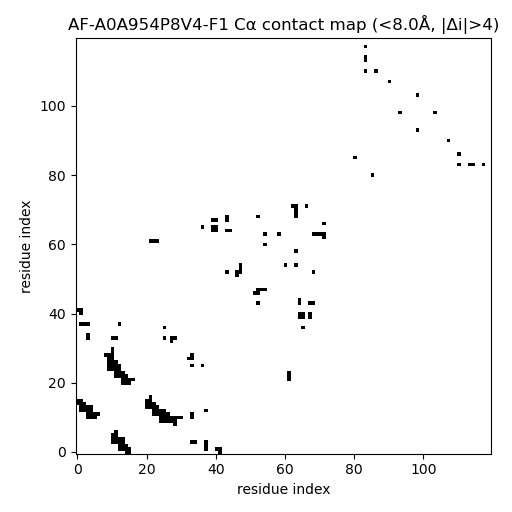.033 -4.773 22.623 1.00 84.94 83 LEU A C 1
ATOM 655 O O . LEU A 1 83 ? -20.220 -3.765 23.291 1.00 84.94 83 LEU A O 1
ATOM 659 N N . GLY A 1 84 ? -19.333 -5.808 23.106 1.00 86.75 84 GLY A N 1
ATOM 660 C CA . GLY A 1 84 ? -18.677 -5.804 24.422 1.00 86.75 84 GLY A CA 1
ATOM 661 C C . GLY A 1 84 ? -17.723 -4.613 24.652 1.00 86.75 84 GLY A C 1
ATOM 662 O O . GLY A 1 84 ? -17.992 -3.814 25.547 1.00 86.75 84 GLY A O 1
ATOM 663 N N . PRO A 1 85 ? -16.642 -4.460 23.862 1.00 86.31 85 PRO A N 1
ATOM 664 C CA . PRO A 1 85 ? -15.765 -3.285 23.891 1.00 86.31 85 PRO A CA 1
ATOM 665 C C . PRO A 1 85 ? -16.472 -1.932 23.724 1.00 86.31 85 PRO A C 1
ATOM 667 O O . PRO A 1 85 ? -16.065 -0.955 24.349 1.00 86.31 85 PRO A O 1
ATOM 670 N N . LEU A 1 86 ? -17.537 -1.853 22.915 1.00 89.69 86 LEU A N 1
ATOM 671 C CA . LEU A 1 86 ? -18.341 -0.626 22.802 1.00 89.69 86 LEU A CA 1
ATOM 672 C C . LEU A 1 86 ? -19.026 -0.261 24.124 1.00 89.69 86 LEU A C 1
ATOM 674 O O . LEU A 1 86 ? -19.048 0.908 24.504 1.00 89.69 86 LEU A O 1
ATOM 678 N N . LEU A 1 87 ? -19.563 -1.253 24.836 1.00 91.81 87 LEU A N 1
ATOM 679 C CA . LEU A 1 87 ? -20.204 -1.046 26.135 1.00 91.81 87 LEU A CA 1
ATOM 680 C C . LEU A 1 87 ? -19.193 -0.609 27.209 1.00 91.81 87 LEU A C 1
ATOM 682 O O . LEU A 1 87 ? -19.530 0.222 28.047 1.00 91.81 87 LEU A O 1
ATOM 686 N N . ASP A 1 88 ? -17.950 -1.100 27.155 1.00 89.62 88 ASP A N 1
ATOM 687 C CA . ASP A 1 88 ? -16.868 -0.635 28.042 1.00 89.62 88 ASP A CA 1
ATOM 688 C C . ASP A 1 88 ? -16.514 0.827 27.811 1.00 89.62 88 ASP A C 1
ATOM 690 O O . ASP A 1 88 ? -16.343 1.598 28.759 1.00 89.62 88 ASP A O 1
ATOM 694 N N . GLN A 1 89 ? -16.420 1.209 26.539 1.00 89.50 89 GLN A N 1
ATOM 695 C CA . GLN A 1 89 ? -16.154 2.585 26.157 1.00 89.50 89 GLN A CA 1
ATOM 696 C C . GLN A 1 89 ? -17.293 3.506 26.605 1.00 89.50 89 GLN A C 1
ATOM 698 O O . GLN A 1 89 ? -17.027 4.585 27.130 1.00 89.50 89 GLN A O 1
ATOM 703 N N . TYR A 1 90 ? -18.545 3.063 26.457 1.00 90.81 90 TYR A N 1
ATOM 704 C CA . TYR A 1 90 ? -19.704 3.790 26.963 1.00 90.81 90 TYR A CA 1
ATOM 705 C C . TYR A 1 90 ? -19.622 3.991 28.480 1.00 90.81 90 TYR A C 1
ATOM 707 O O . TYR A 1 90 ? -19.663 5.134 28.929 1.00 90.81 90 TYR A O 1
ATOM 715 N N . LEU A 1 91 ? -19.425 2.923 29.262 1.00 90.81 91 LEU A N 1
ATOM 716 C CA . LEU A 1 91 ? -19.329 3.016 30.725 1.00 90.81 91 LEU A CA 1
ATOM 717 C C . LEU A 1 91 ? -18.198 3.943 31.179 1.00 90.81 91 LEU A C 1
ATOM 719 O O . LEU A 1 91 ? -18.385 4.730 32.100 1.00 90.81 91 LEU A O 1
ATOM 723 N N . SER A 1 92 ? -17.054 3.884 30.497 1.00 90.56 92 SER A N 1
ATOM 724 C CA . SER A 1 92 ? -15.888 4.725 30.795 1.00 90.56 92 SER A CA 1
ATOM 725 C C . SER A 1 92 ? -16.090 6.193 30.404 1.00 90.56 92 SER A C 1
ATOM 727 O O . SER A 1 92 ? -15.365 7.059 30.883 1.00 90.56 92 SER A O 1
ATOM 729 N N . SER A 1 93 ? -17.051 6.480 29.521 1.00 92.69 93 SER A N 1
ATOM 730 C CA . SER A 1 93 ? -17.411 7.842 29.111 1.00 92.69 93 SER A CA 1
ATOM 731 C C . SER A 1 93 ? -18.452 8.503 30.017 1.00 92.69 93 SER A C 1
ATOM 733 O O . SER A 1 93 ? -18.672 9.705 29.888 1.00 92.69 93 SER A O 1
ATOM 735 N N . VAL A 1 94 ? -19.094 7.746 30.919 1.00 90.12 94 VAL A N 1
ATOM 736 C CA . VAL A 1 94 ? -20.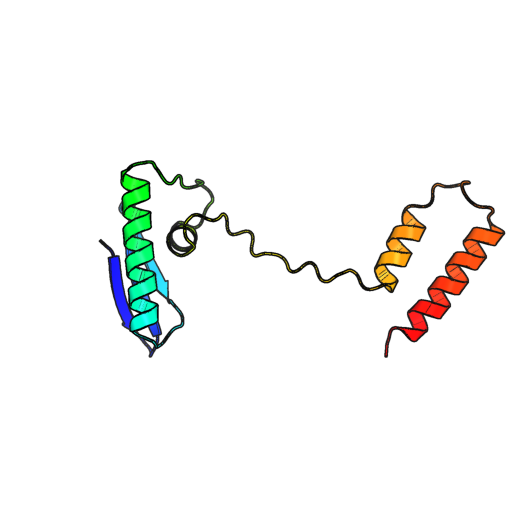087 8.285 31.857 1.00 90.12 94 VAL A CA 1
ATOM 737 C C . VAL A 1 94 ? -19.372 9.143 32.908 1.00 90.12 94 VAL A C 1
ATOM 739 O O . VAL A 1 94 ? -18.558 8.608 33.662 1.00 90.12 94 VAL A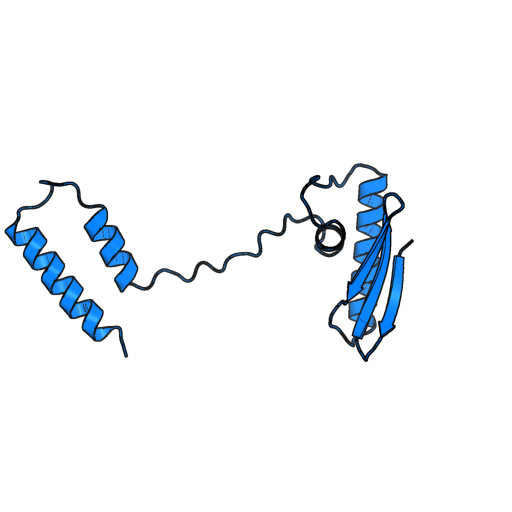 O 1
ATOM 742 N N . PRO A 1 95 ? -19.665 10.454 33.001 1.00 91.69 95 PRO A N 1
ATOM 743 C CA . PRO A 1 95 ? -19.066 11.309 34.018 1.00 91.69 95 PRO A CA 1
ATOM 744 C C . PRO A 1 95 ? -19.484 10.892 35.431 1.00 91.69 95 PRO A C 1
ATOM 746 O O . PRO A 1 95 ? -20.625 10.477 35.662 1.00 91.69 95 PRO A O 1
ATOM 749 N N . GLU A 1 96 ? -18.577 11.053 36.392 1.00 86.12 96 GLU A N 1
ATOM 750 C CA . GLU A 1 96 ? -18.857 10.770 37.799 1.00 86.12 96 GLU A CA 1
ATOM 751 C C . GLU A 1 96 ? -20.025 11.638 38.304 1.00 86.12 96 GLU A C 1
ATOM 753 O O . GLU A 1 96 ? -20.097 12.834 38.027 1.00 86.12 96 GLU A O 1
ATOM 758 N N . GLY A 1 97 ? -20.989 11.017 38.989 1.00 86.62 97 GLY A N 1
ATOM 759 C CA . GLY A 1 97 ? -22.205 11.688 39.463 1.00 86.62 97 GLY A CA 1
ATOM 760 C C . GLY A 1 97 ? -23.285 11.939 38.400 1.00 86.62 97 GLY A C 1
ATOM 761 O O . GLY A 1 97 ? -24.362 12.414 38.748 1.00 86.62 97 GLY A O 1
ATOM 762 N N . SER A 1 98 ? -23.059 11.587 37.126 1.00 89.81 98 SER A N 1
ATOM 763 C CA . SER A 1 98 ? -24.083 11.713 36.072 1.00 89.81 98 SER A CA 1
ATOM 764 C C . SER A 1 98 ? -25.214 10.683 36.189 1.00 89.81 98 SER A C 1
ATOM 766 O O . SER A 1 98 ? -26.258 10.855 35.561 1.00 89.81 98 SER A O 1
ATOM 768 N N . LEU A 1 99 ? -25.003 9.604 36.944 1.00 90.62 99 LEU A N 1
ATOM 769 C CA . LEU A 1 99 ? -25.986 8.560 37.224 1.00 90.62 99 LEU A CA 1
ATOM 770 C C . LEU A 1 99 ? -26.022 8.286 38.725 1.00 90.62 99 LEU A C 1
ATOM 772 O O . LEU A 1 99 ? -24.993 8.349 39.400 1.00 90.62 99 LEU A O 1
ATOM 776 N N . GLU A 1 100 ? -27.196 7.913 39.233 1.00 94.19 100 GLU A N 1
ATOM 777 C CA . GLU A 1 100 ? -27.303 7.409 40.599 1.00 94.19 100 GLU A CA 1
ATOM 778 C C . GLU A 1 100 ? -26.452 6.136 40.780 1.00 94.19 100 GLU A C 1
ATOM 780 O O . GLU A 1 100 ? -26.409 5.294 39.871 1.00 94.19 100 GLU A O 1
ATOM 785 N N . PRO A 1 101 ? -25.820 5.930 41.953 1.00 91.69 101 PRO A N 1
ATOM 786 C CA . PRO A 1 101 ? -24.947 4.777 42.190 1.00 91.69 101 PRO A CA 1
ATOM 787 C C . PRO A 1 101 ? -25.620 3.421 41.927 1.00 91.69 101 PRO A C 1
ATOM 789 O O . PRO A 1 101 ? -25.018 2.528 41.330 1.00 91.69 101 PRO A O 1
ATOM 792 N N . SER A 1 102 ? -26.891 3.283 42.315 1.00 94.12 102 SER A N 1
ATOM 793 C CA . SER A 1 102 ? -27.714 2.088 42.081 1.00 94.12 102 SER A CA 1
ATOM 794 C C . SER A 1 102 ? -27.924 1.815 40.587 1.00 94.12 102 SER A C 1
ATOM 796 O O . SER A 1 102 ? -27.797 0.678 40.130 1.00 94.12 102 SER A O 1
ATOM 798 N N . THR A 1 103 ? -28.175 2.868 39.807 1.00 92.44 103 THR A N 1
ATOM 799 C CA . THR A 1 103 ? -28.357 2.797 38.352 1.00 92.44 103 THR A CA 1
ATOM 800 C C . THR A 1 103 ? -27.062 2.379 37.661 1.00 92.44 103 THR A C 1
ATOM 802 O O . THR A 1 103 ? -27.072 1.493 36.804 1.00 92.44 103 THR A O 1
ATOM 805 N N . PHE A 1 104 ? -25.928 2.951 38.072 1.00 91.75 104 PHE A N 1
ATOM 806 C CA . PHE A 1 104 ? -24.618 2.585 37.533 1.00 91.75 104 PHE A CA 1
ATOM 807 C C . PHE A 1 104 ? -24.251 1.124 37.846 1.00 91.75 104 PHE A C 1
ATOM 809 O O . PHE A 1 104 ? -23.734 0.400 36.990 1.00 91.75 104 PHE A O 1
ATOM 816 N N . GLN A 1 105 ? -24.566 0.647 39.053 1.00 92.19 105 GLN A N 1
ATOM 817 C CA . GLN A 1 105 ? -24.345 -0.744 39.454 1.00 92.19 105 GLN A CA 1
ATOM 818 C C . GLN A 1 105 ? -25.220 -1.726 38.654 1.00 92.19 105 GLN A C 1
ATOM 820 O O . GLN A 1 105 ? -24.745 -2.785 38.223 1.00 92.19 105 GLN A O 1
ATOM 825 N N . MET A 1 106 ? -26.480 -1.364 38.396 1.00 94.25 106 MET A N 1
ATOM 826 C CA . MET A 1 106 ? -27.394 -2.157 37.573 1.00 94.25 106 MET A CA 1
ATOM 827 C C . MET A 1 106 ? -26.891 -2.256 36.123 1.00 94.25 106 MET A C 1
ATOM 829 O O . MET A 1 106 ? -26.810 -3.354 35.568 1.00 94.25 106 MET A O 1
ATOM 833 N N . LEU A 1 107 ? -26.456 -1.135 35.538 1.00 92.88 107 LEU A N 1
ATOM 834 C CA . LEU A 1 107 ? -25.841 -1.070 34.205 1.00 92.88 107 LEU A CA 1
ATOM 835 C C . LEU A 1 107 ? -24.627 -2.000 34.072 1.00 92.88 107 LEU A C 1
ATOM 837 O O . LEU A 1 107 ? -24.570 -2.806 33.141 1.00 92.88 107 LEU A O 1
ATOM 841 N N . ASN A 1 108 ? -23.696 -1.951 35.031 1.00 92.44 108 ASN A N 1
ATOM 842 C CA . ASN A 1 108 ? -22.539 -2.853 35.068 1.00 92.44 108 ASN A CA 1
ATOM 843 C C . ASN A 1 108 ? -22.955 -4.330 35.102 1.00 92.44 108 ASN A C 1
ATOM 845 O O . ASN A 1 108 ? -22.397 -5.157 34.377 1.00 92.44 108 ASN A O 1
ATOM 849 N N . THR A 1 109 ? -23.968 -4.660 35.905 1.00 94.12 109 THR A N 1
ATOM 850 C CA . THR A 1 109 ? -24.492 -6.027 36.022 1.00 94.12 109 THR A CA 1
ATOM 851 C C . THR A 1 109 ? -25.050 -6.526 34.689 1.00 94.12 109 THR A C 1
ATOM 853 O O . THR A 1 109 ? -24.654 -7.595 34.216 1.00 94.12 109 THR A O 1
ATOM 856 N N . HIS A 1 110 ? -25.911 -5.740 34.033 1.00 93.50 110 HIS A N 1
ATOM 857 C CA . HIS A 1 110 ? -26.489 -6.100 32.734 1.00 93.50 110 HIS A CA 1
ATOM 858 C C . HIS A 1 110 ? -25.427 -6.273 31.649 1.00 93.50 110 HIS A C 1
ATOM 860 O O . HIS A 1 110 ? -25.448 -7.269 30.924 1.00 93.50 110 HIS A O 1
ATOM 866 N N . ILE A 1 111 ? -24.465 -5.350 31.570 1.00 93.00 111 ILE A N 1
ATOM 867 C CA . ILE A 1 111 ? -23.359 -5.428 30.610 1.00 93.00 111 ILE A CA 1
ATOM 868 C C . ILE A 1 111 ? -22.511 -6.682 30.870 1.00 93.00 111 ILE A C 1
ATOM 870 O O . ILE A 1 111 ? -22.148 -7.387 29.927 1.00 93.00 111 ILE A O 1
ATOM 874 N N . GLY A 1 112 ? -22.266 -7.031 32.136 1.00 91.81 112 GLY A N 1
ATOM 875 C CA . GLY A 1 112 ? -21.582 -8.269 32.516 1.00 91.81 112 GLY A CA 1
ATOM 876 C C . GLY A 1 112 ? -22.338 -9.540 32.105 1.00 91.81 112 GLY A C 1
ATOM 877 O O . GLY A 1 112 ? -21.734 -10.484 31.594 1.00 91.81 112 GLY A O 1
ATOM 878 N N . HIS A 1 113 ? -23.665 -9.584 32.276 1.00 93.19 113 HIS A N 1
ATOM 879 C CA . HIS A 1 113 ? -24.493 -10.687 31.765 1.00 93.19 113 HIS A CA 1
ATOM 880 C C . HIS A 1 113 ? -24.429 -10.794 30.243 1.00 93.19 113 HIS A C 1
ATOM 882 O O . HIS A 1 113 ? -24.192 -11.882 29.723 1.00 93.19 113 HIS A O 1
ATOM 888 N N . PHE A 1 114 ? -24.583 -9.673 29.544 1.00 89.00 114 PHE A N 1
ATOM 889 C CA . PHE A 1 114 ? -24.559 -9.631 28.089 1.00 89.00 114 PHE A CA 1
ATOM 890 C C . PHE A 1 114 ? -23.226 -10.130 27.515 1.00 89.00 114 PHE A C 1
ATOM 892 O O . PHE A 1 114 ? -23.207 -10.987 26.634 1.00 89.00 114 PHE A O 1
ATOM 899 N N . LYS A 1 115 ? -22.095 -9.668 28.061 1.00 88.94 115 LYS A N 1
ATOM 900 C CA . LYS A 1 115 ? -20.760 -10.088 27.611 1.00 88.94 115 LYS A CA 1
ATOM 901 C C . LYS A 1 115 ? -20.510 -11.584 27.758 1.00 88.94 115 LYS A C 1
ATOM 903 O O . LYS A 1 115 ? -19.847 -12.163 26.906 1.00 88.94 115 LYS A O 1
ATOM 908 N N . ARG A 1 116 ? -21.063 -12.221 28.797 1.00 87.19 116 ARG A N 1
ATOM 909 C CA . ARG A 1 116 ? -20.968 -13.680 28.974 1.00 87.19 116 ARG A CA 1
ATOM 910 C C . ARG A 1 116 ? -21.643 -14.459 27.843 1.00 87.19 116 ARG A C 1
ATOM 912 O O . ARG A 1 116 ? -21.184 -15.546 27.523 1.00 87.19 116 ARG A O 1
ATOM 919 N N . LEU A 1 117 ? -22.688 -13.904 27.228 1.00 85.06 117 LEU A N 1
ATOM 920 C CA . LEU A 1 117 ? -23.412 -14.535 26.119 1.00 85.06 117 LEU A CA 1
ATOM 921 C C . LEU A 1 117 ? -22.741 -14.319 24.751 1.00 85.06 117 LEU A C 1
ATOM 923 O O . LEU A 1 117 ? -23.074 -15.020 23.805 1.00 85.06 117 LEU A O 1
ATOM 927 N N . GLN A 1 118 ? -21.807 -13.368 24.627 1.00 73.00 118 GLN A N 1
ATOM 928 C CA . GLN A 1 118 ? -21.118 -13.074 23.361 1.00 73.00 118 GLN A CA 1
ATOM 929 C C . GLN A 1 118 ? -19.898 -13.967 23.068 1.00 73.00 118 GLN A C 1
ATOM 931 O O . GLN A 1 118 ? -19.338 -13.857 21.983 1.00 73.00 118 GLN A O 1
ATOM 936 N N . VAL A 1 119 ? -19.462 -14.826 23.997 1.00 59.72 119 VAL A N 1
ATOM 937 C CA . VAL A 1 119 ? -18.268 -15.690 23.835 1.00 59.72 119 VAL A CA 1
ATOM 938 C C . VAL A 1 119 ? -18.635 -17.070 23.245 1.00 59.72 119 VAL A C 1
ATOM 940 O O . VAL A 1 119 ? -18.055 -18.085 23.615 1.00 59.72 119 VAL A O 1
ATOM 943 N N . GLY A 1 120 ? -19.627 -17.117 22.350 1.00 47.72 120 GLY A N 1
ATOM 944 C CA . GLY A 1 120 ? -20.022 -18.313 21.590 1.00 47.72 120 GLY A CA 1
ATOM 945 C C . GLY A 1 120 ? -19.386 -18.355 20.210 1.00 47.72 120 GLY A C 1
ATOM 946 O O . GLY A 1 120 ? -19.433 -17.307 19.528 1.00 47.72 120 GLY A O 1
#

Mean predicted aligned error: 14.08 Å

Solvent-accessible surface area (backbone atoms only — not comparable to full-atom values): 7403 Å² total; per-residue (Å²): 112,73,46,82,44,81,53,96,81,24,33,26,43,37,35,58,57,95,92,42,83,46,77,48,74,68,81,37,76,52,65,66,62,50,49,54,51,49,55,48,30,54,53,43,52,50,31,40,77,69,65,78,42,86,80,62,92,88,54,61,63,73,56,34,38,68,53,75,70,49,77,81,68,69,80,73,78,71,69,77,73,55,69,60,62,48,52,53,54,51,62,72,66,56,59,89,84,75,56,58,72,68,57,52,54,51,52,54,50,52,54,54,55,53,48,66,68,65,80,115

Secondary structure (DSSP, 8-state):
-EEEEEETTEEEEEEEETTEEEEEE-----HHHHHHHHHHHHHHHHHHHTTSSPPPTTS-HHHHHHTTT---------PPPPHHHHHHHHHHHSPTTSS-HHHHHHHHHHHHHHHHHT--

Foldseek 3Di:
DKDWDQDPQWIKIWDDDPNDIDIGTPRDNDPVVSVVLVVQLVVLVVCVVVVVADDDPPDDPVVCSSVVNPDPPPPPPPPPDDVLVVLVVVLVPQDPPNDDPVVNVVSVVVSVVVVVVPPD

pLDDT: mean 82.61, std 13.3, range [41.59, 94.25]

Nearest PDB structures (foldseek):
  1w63-assembly1_S  TM=3.140E-01  e=4.140E-01  Mus musculus
  2zmv-assembly1_A  TM=4.311E-01  e=2.058E+00  Homo sapiens
  2ltr-assembly1_A  TM=3.897E-01  e=2.801E+00  Caenorhabditis elegans
  2zmv-assembly1_B  TM=4.202E-01  e=5.190E+00  Homo sapiens
  2j3t-assembly1_D  TM=4.276E-01  e=6.642E+00  Homo sapiens

Sequence (120 aa):
MASLELRNGKYRIVFRYGGQKFSRTLMTLDRREAKHSLARLEDNLRRLELGTLELDPAANIACVLLSSGAQIRRPSVTKPPLLGPLLDQYLSSVPEGSLEPSTFQMLNTHIGHFKRLQVG

Radius of gyration: 25.8 Å; Cα contacts (8 Å, |Δi|>4): 107; chains: 1; bounding box: 50×36×60 Å

=== Feature glossary ===
The record interleaves many kinds of information about one protein. Here is each kind framed as the question it answers.

Q: What does the local fold look like, residue by residue?
A: The Foldseek 3Di string encodes local tertiary geometry as a 20-letter alphabet — one character per residue — derived from the relative positions of nearby Cα atoms. Unlike the amino-acid sequence, 3Di is a direct function of the 3D structure, so two proteins with the same fold have similar 3Di strings even at low sequence identity.

Q: Which residues are in helices, strands, or loops?
A: The SS8 string is DSSP's per-residue secondary-structure call. α-helix (H) means an i→i+4 H-bond ladder; β-strand (E) means the residue participates in a β-sheet; 3₁₀ (G) and π (I) are tighter and wider helices; T/S are turns/bends; '-' is loop.

Q: How big and how compact is the whole molecule?
A: Radius of gyration (Rg) is the root-mean-square distance of Cα atoms from their centroid — a single number for overall size and compactness. A globular domain of N residues has Rg ≈ 2.2·N^0.38 Å; an extended or disordered chain has a much larger Rg. The Cα contact count is the number of residue pairs whose Cα atoms are within 8 Å and are more than four positions apart in sequence — a standard proxy for tertiary packing density. The bounding box is the smallest axis-aligned box enclosing all Cα atoms.

Q: Where is each backbone atom in 3D?
A: Structure coordinates are given as an mmCIF _atom_site loop: one row per atom with element, residue name, chain id, sequence number, and x/y/z position in Å. Only the four main-chain atoms per residue are included here; side chains are omitted to keep the record compact.

Q: What is the amino-acid chain?
A: Primary structure: the covalent order of the twenty standard amino acids along the backbone. Two proteins with the same sequence will (almost always) fold to the same structure; two with 30% identity often share a fold but not the details.

Q: What if only a Cα trace is available?
A: Three-state secondary structure (P-SEA) collapses the eight DSSP classes into helix (a), strand (b), and coil (c). P-SEA assigns these from Cα geometry alone — distances and angles — without requiring backbone oxygens, so it works on any Cα trace.

Q: What family and function is it annotated with?
A: Database cross-references. InterPro integrates a dozen domain/family signature databases into unified entries with residue-range hits. GO terms attach function/process/location labels with evidence codes. CATH codes position the fold in a four-level structural taxonomy. Organism is the NCBI-taxonomy species name.

Q: How confident is the AlphaFold model at each residue?
A: pLDDT is the predicted lDDT-Cα score: AlphaFold's confidence that the local environment of each residue (all inter-atomic distances within 15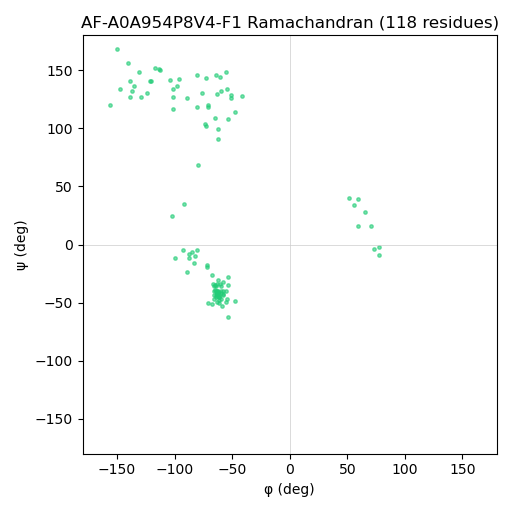 Å) is correctly placed. It is a per-residue number between 0 and 100, with higher meaning more reliable.

Q: How mobile is each atom in the crystal?
A: B-factor (Debye–Waller factor) reflects atomic displacement in the crystal lattice. It is an experimental observable (units Å²), not a prediction; low values mean the atom is pinned down, high values mean it moves or is heterogeneous acro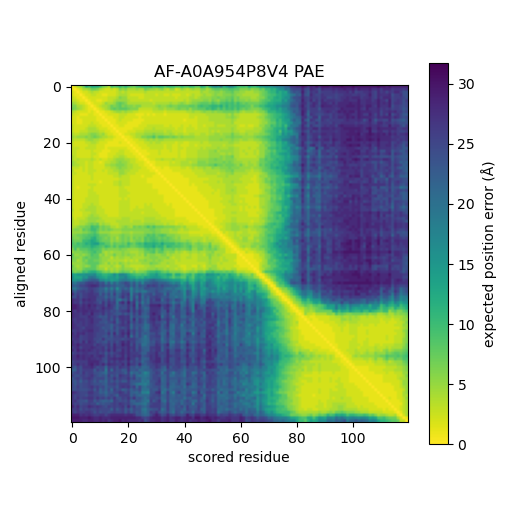ss the crystal.

Q: Which residues are buried vs exposed?
A: SASA measures how much of the protein is reachable by solvent. It is computed by rolling a water-sized probe over the atomic surface and summing the exposed area (Å²). Per-residue SASA distinguishes core (buried, low SASA) from surface (exposed, high SASA) residues; total SASA is a whole-molecule size measure.

Q: What do the diagnostic plots show?
A: Plot images: a contact map (which residues are close in 3D, as an N×N binary image), a Ramachandran scatter (backbone torsion angles, revealing secondary-structure composition at a glance), and — for AlphaFold structures — a PAE heatmap (pairwise prediction confidence).

Q: What known structures does this most resemble?
A: The Foldseek neighbor list gives the closest experimentally determined structures in the PDB, ranked by structural alignment. TM-score near 1 means near-identical fold; near 0.3 means only rough topology match. This is how one finds what a novel AlphaFold prediction most resembles in the solved-structure universe.

Q: Are the domains correctly placed relative to each other?
A: Predicted aligned error is AlphaFold's pairwise confidence. Unlike pLDDT (per-residue), PAE is per-residue-pair and captures whether two parts of the structure are correctly placed relative to each other. Units are ångströms of expected positional error.

Q: What do the rendered images show?
A: Structure images are PyMOL renders from six orthogonal camera directions. Cartoon representation draws helices as coils and strands as arrows; sticks shows the backbone as bonds; surface shows the solvent-excluded envelope. Rainbow coloring maps sequence position to hue (blue→red, N→C); chain coloring assigns a distinct color per polypeptide.

Q: What are the backbone torsion angles?
A: φ (phi) and ψ (psi) are the two rotatable backbone dihedrals per residue: φ is the C(i-1)–N–Cα–C torsion, ψ is the N–Cα–C–N(i+1) torsion, both in degrees on (−180°, 180°]. α-helical residues cluster near (−60°, −45°); β-strand residues near (−120°, +130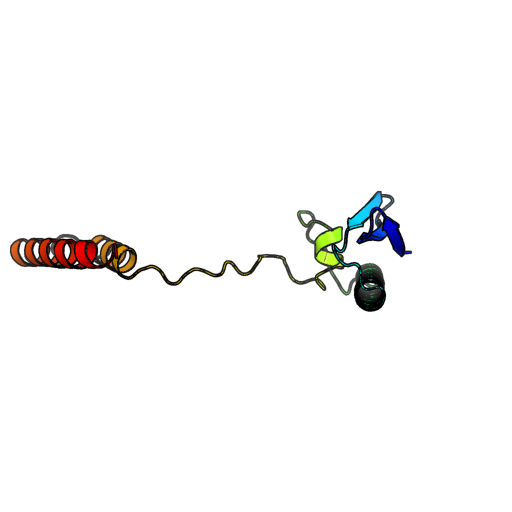°). A Ramachandran plot is simply a scatter of (φ, ψ) for every residue.